Protein AF-A0AA90TXA6-F1 (afdb_monomer)

Solvent-accessible surface area (backbone atoms only — not comparable to full-atom values): 9895 Å² total; per-residue (Å²): 141,76,63,65,66,57,52,51,53,52,50,54,52,53,52,52,52,52,54,52,50,57,58,57,56,61,74,72,74,74,88,81,91,88,85,91,76,94,81,67,86,60,57,62,61,54,50,54,51,53,53,51,50,51,52,51,51,53,53,52,50,51,51,55,52,54,68,74,59,70,74,78,84,65,97,56,96,67,54,64,54,43,70,74,41,58,67,59,46,47,46,47,52,53,25,47,54,25,50,74,70,68,35,52,70,62,24,33,55,36,42,56,51,48,52,54,54,47,62,75,38,39,74,61,49,39,67,51,32,48,68,64,38,54,57,47,50,59,30,49,53,48,31,45,56,35,48,61,37,96,77,54,49,67,67,58,33,47,49,33,39,52,55,32,44,51,52,46,57,62,50,32,98

Nearest PDB structures (foldseek):
  8bw8-assembly2_D  TM=6.046E-01  e=5.204E-01  Drosophila melanogaster
  2qup-assembly1_A  TM=5.350E-01  e=1.312E+00  Halalkalibacterium halodurans
  4nuz-assembly1_A  TM=6.518E-01  e=2.140E+00  Streptococcus pyogenes serotype M1

Radius of gyration: 26.37 Å; Cα contacts (8 Å, |Δi|>4): 103; chains: 1; bounding box: 56×70×36 Å

Secondary structure (DSSP, 8-state):
--HHHHHHHHHHHHHHHHHHHHHHHHTTS-----------THHHHHHHHHHHHHHHHHHHHHHHHHHHT------S-----TTTTHHHHHHHHHHHHHHHTT-HHHHHHHHHHHHHHHHHHHHHHHHH-HH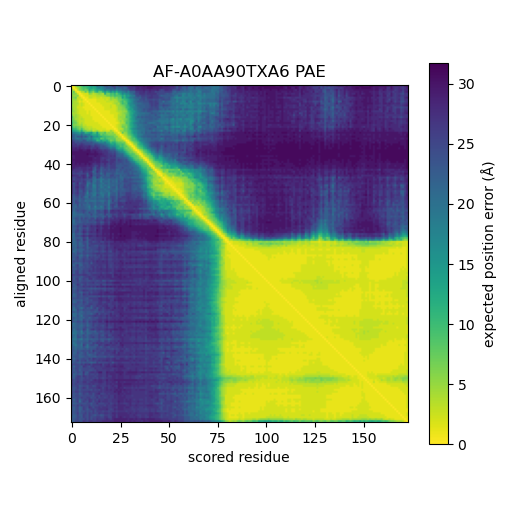HHHHHHHHHHHHHHHHHSSS--HHHHHHHHHHHHHHHHHHT-

Sequence (173 aa):
MRTTVTSVIFLIAILAIIVFLAVTKIDTMSKSEKAVTNASKKNVLTQTIAVLCIFLFVGIGGYVWRSNNITSQTDSTQTILTGQLTDFAKIESDMLNKINSKDFSSAKKGADKLEHQWDTSEAKLRKIDGTTWTQIDGTIDVVLAAVRSSTPDITHCKSALNDSLSVIKGANK

Structure (mmCIF, N/CA/C/O backbone):
data_AF-A0AA90TXA6-F1
#
_entry.id   AF-A0AA90TXA6-F1
#
loop_
_atom_site.group_PDB
_atom_site.id
_atom_site.type_symbol
_atom_site.label_atom_id
_atom_site.label_alt_id
_atom_site.label_comp_id
_atom_site.label_asym_id
_atom_site.label_entity_id
_atom_site.label_seq_id
_atom_site.pdbx_PDB_ins_code
_atom_site.Cartn_x
_atom_site.Cartn_y
_atom_site.Cartn_z
_atom_site.occupancy
_atom_site.B_iso_or_equiv
_atom_site.auth_seq_id
_atom_site.auth_comp_id
_atom_site.auth_asym_id
_atom_site.auth_atom_id
_atom_site.pdbx_PDB_model_num
ATOM 1 N N . MET A 1 1 ? -21.878 -9.376 18.993 1.00 50.62 1 MET A N 1
ATOM 2 C CA . MET A 1 1 ? -22.843 -10.297 18.349 1.00 50.62 1 MET A CA 1
ATOM 3 C C . MET A 1 1 ? -22.141 -11.110 17.255 1.00 50.62 1 MET A C 1
ATOM 5 O O . MET A 1 1 ? -22.084 -10.664 16.124 1.00 50.62 1 MET A O 1
ATOM 9 N N . ARG A 1 2 ? -21.526 -12.261 17.563 1.00 49.66 2 ARG A N 1
ATOM 10 C CA . ARG A 1 2 ? -20.929 -13.163 16.539 1.00 49.66 2 ARG A CA 1
ATOM 11 C C . ARG A 1 2 ? -21.493 -14.587 16.581 1.00 49.66 2 ARG A C 1
ATOM 13 O O . ARG A 1 2 ? -21.225 -15.381 15.691 1.00 49.66 2 ARG A O 1
ATOM 20 N N . THR A 1 3 ? -22.291 -14.903 17.596 1.00 48.66 3 THR A N 1
ATOM 21 C CA . THR A 1 3 ? -22.823 -16.248 17.839 1.00 48.66 3 THR A CA 1
ATOM 22 C C . THR A 1 3 ? -24.099 -16.537 17.050 1.00 48.66 3 THR A C 1
ATOM 24 O O . THR A 1 3 ? -24.345 -17.687 16.709 1.00 48.66 3 THR A O 1
ATOM 27 N N . THR A 1 4 ? -24.889 -15.521 16.692 1.00 56.38 4 THR A N 1
ATOM 28 C CA . THR A 1 4 ? -26.190 -15.732 16.035 1.00 56.38 4 THR A CA 1
ATOM 29 C C . THR A 1 4 ? -26.050 -16.280 14.617 1.00 56.38 4 THR A C 1
ATOM 31 O O . THR A 1 4 ? -26.782 -17.186 14.236 1.00 56.38 4 THR A O 1
ATOM 34 N N . VAL A 1 5 ? -25.082 -15.785 13.841 1.00 58.78 5 VAL A N 1
ATOM 35 C CA . VAL A 1 5 ? -24.930 -16.166 12.427 1.00 58.78 5 VAL A CA 1
ATOM 36 C C . VAL A 1 5 ? -24.511 -17.630 12.292 1.00 58.78 5 VAL A C 1
ATOM 38 O O . VAL A 1 5 ? -25.079 -18.360 11.484 1.00 58.78 5 VAL A O 1
ATOM 41 N N . THR A 1 6 ? -23.580 -18.098 13.128 1.00 64.31 6 THR A N 1
ATOM 42 C CA . THR A 1 6 ? -23.159 -19.504 13.128 1.00 64.31 6 THR A CA 1
ATOM 43 C C . THR A 1 6 ? -24.301 -20.421 13.567 1.00 64.31 6 THR A C 1
ATOM 45 O O . THR A 1 6 ? -24.542 -21.438 12.921 1.00 64.31 6 THR A O 1
ATOM 48 N N . SER A 1 7 ? -25.062 -20.037 14.600 1.00 68.06 7 SER A N 1
ATOM 49 C CA . SER A 1 7 ? -26.221 -20.810 15.068 1.00 68.06 7 SER A CA 1
ATOM 50 C C . SER A 1 7 ? -27.322 -20.928 14.012 1.00 68.06 7 SER A C 1
ATOM 52 O O . SER A 1 7 ? -27.904 -21.999 13.868 1.00 68.06 7 SER A O 1
ATOM 54 N N . VAL A 1 8 ? -27.580 -19.872 13.233 1.00 72.88 8 VAL A N 1
ATOM 55 C CA . VAL A 1 8 ? -28.571 -19.899 12.140 1.00 72.88 8 VAL A CA 1
ATOM 56 C C . VAL A 1 8 ? -28.119 -20.820 11.002 1.00 72.88 8 VAL A C 1
ATOM 58 O O . VAL A 1 8 ? -28.927 -21.589 10.487 1.00 72.88 8 VAL A O 1
ATOM 61 N N . ILE A 1 9 ? -26.828 -20.813 10.652 1.00 74.00 9 ILE A N 1
ATOM 62 C CA . ILE A 1 9 ? -26.273 -21.718 9.630 1.00 74.00 9 ILE A CA 1
ATOM 63 C C . ILE 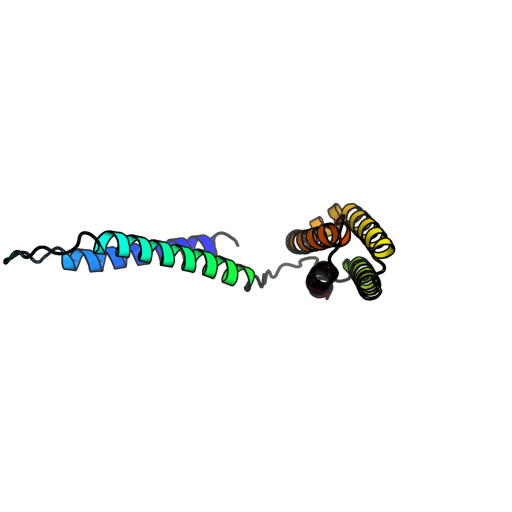A 1 9 ? -26.407 -23.182 10.071 1.00 74.00 9 ILE A C 1
ATOM 65 O O . ILE A 1 9 ? -26.875 -24.016 9.293 1.00 74.00 9 ILE A O 1
ATOM 69 N N . PHE A 1 10 ? -26.058 -23.497 11.323 1.00 73.69 10 PHE A N 1
ATOM 70 C CA . PHE A 1 10 ? -26.234 -24.846 11.868 1.00 73.69 10 PHE A CA 1
ATOM 71 C C . PHE A 1 10 ? -27.710 -25.265 11.904 1.00 73.69 10 PHE A C 1
ATOM 73 O O . PHE A 1 10 ? -28.023 -26.402 11.554 1.00 73.69 10 PHE A O 1
ATOM 80 N N . LEU A 1 11 ? -28.624 -24.356 12.259 1.00 75.94 11 LEU A N 1
ATOM 81 C CA . LEU A 1 11 ? -30.064 -24.627 12.291 1.00 75.94 11 LEU A CA 1
ATOM 82 C C . LEU A 1 11 ? -30.608 -25.002 10.902 1.00 75.94 11 LEU A C 1
ATOM 84 O O . LEU A 1 11 ? -31.333 -25.987 10.764 1.00 75.94 11 LEU A O 1
ATOM 88 N N . ILE A 1 12 ? -30.223 -24.249 9.867 1.00 75.00 12 ILE A N 1
ATOM 89 C CA . ILE A 1 12 ? -30.637 -24.508 8.480 1.00 75.00 12 ILE A CA 1
ATOM 90 C C . ILE A 1 12 ? -30.062 -25.842 7.985 1.00 75.00 12 ILE A C 1
ATOM 92 O O . ILE A 1 12 ? -30.778 -26.62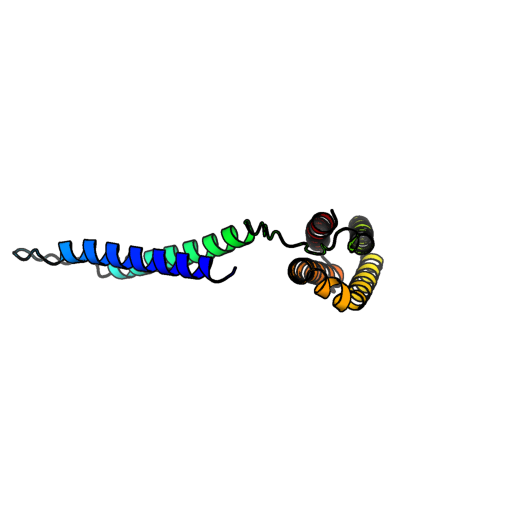4 7.357 1.00 75.00 12 ILE A O 1
ATOM 96 N N . ALA A 1 13 ? -28.799 -26.140 8.308 1.00 72.88 13 ALA A N 1
ATOM 97 C CA . ALA A 1 13 ? -28.161 -27.402 7.937 1.00 72.88 13 ALA A CA 1
ATOM 98 C C . ALA A 1 13 ? -28.863 -28.617 8.572 1.00 72.88 13 ALA A C 1
ATOM 100 O O . ALA A 1 13 ? -29.126 -29.606 7.887 1.00 72.88 13 ALA A O 1
ATOM 101 N N . ILE A 1 14 ? -29.222 -28.532 9.857 1.00 83.19 14 ILE A N 1
ATOM 102 C CA . ILE A 1 14 ? -29.960 -29.593 10.560 1.00 83.19 14 ILE A CA 1
ATOM 103 C C . ILE A 1 14 ? -31.348 -29.788 9.937 1.00 83.19 14 ILE A C 1
ATOM 105 O O . ILE A 1 14 ? -31.746 -30.924 9.671 1.00 83.19 14 ILE A O 1
ATOM 109 N N . LEU A 1 15 ? -32.068 -28.699 9.649 1.00 79.62 15 LEU A N 1
ATOM 110 C CA . LEU A 1 15 ? -33.396 -28.762 9.035 1.00 79.62 15 LEU A CA 1
ATOM 111 C C . LEU A 1 15 ? -33.357 -29.456 7.662 1.00 79.62 15 LEU A C 1
ATOM 113 O O . LEU A 1 15 ? -34.191 -30.317 7.384 1.00 79.62 15 LEU A O 1
ATOM 117 N N . ALA A 1 16 ? -32.360 -29.137 6.832 1.00 69.56 16 ALA A N 1
ATOM 118 C CA . ALA A 1 16 ? -32.185 -29.754 5.518 1.00 69.56 16 ALA A CA 1
ATOM 119 C C . ALA A 1 16 ? -31.936 -31.271 5.609 1.00 69.56 16 ALA A C 1
ATOM 121 O O . ALA A 1 16 ? -32.520 -32.037 4.841 1.00 69.56 16 ALA A O 1
ATOM 122 N N . ILE A 1 17 ? -31.128 -31.719 6.580 1.00 75.69 17 ILE A N 1
ATOM 123 C CA . ILE A 1 17 ? -30.872 -33.150 6.824 1.00 75.69 17 ILE A CA 1
ATOM 124 C C . ILE A 1 17 ? -32.160 -33.870 7.239 1.00 75.69 17 ILE A C 1
ATOM 126 O O . ILE A 1 17 ? -32.441 -34.960 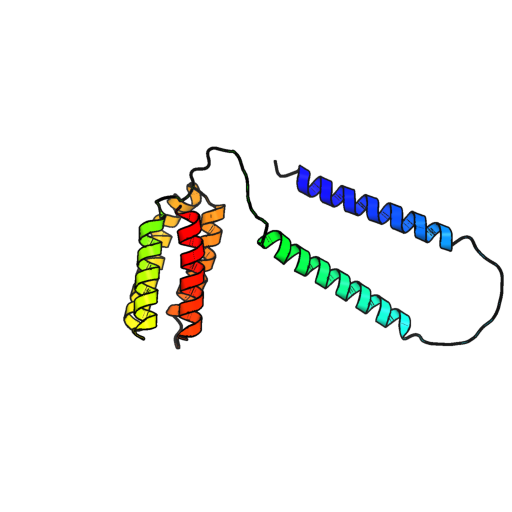6.740 1.00 75.69 17 ILE A O 1
ATOM 130 N N . ILE A 1 18 ? -32.964 -33.265 8.120 1.00 81.31 18 ILE A N 1
ATOM 131 C CA . ILE A 1 18 ? -34.230 -33.855 8.579 1.00 81.31 18 ILE A CA 1
ATOM 132 C C . ILE A 1 18 ? -35.205 -34.028 7.408 1.00 81.31 18 ILE A C 1
ATOM 134 O O . ILE A 1 18 ? -35.779 -35.105 7.251 1.00 81.31 18 ILE A O 1
ATOM 138 N N . VAL A 1 19 ? -35.358 -33.008 6.557 1.00 76.69 19 VAL A N 1
ATOM 139 C CA . VAL A 1 19 ? -36.226 -33.081 5.369 1.00 76.69 19 VAL A CA 1
ATOM 140 C C . VAL A 1 19 ? -35.729 -34.147 4.390 1.00 76.69 19 VAL A C 1
ATOM 142 O O . VAL A 1 19 ? -36.521 -34.956 3.911 1.00 76.69 19 VAL A O 1
ATOM 145 N N . PHE A 1 20 ? -34.420 -34.205 4.137 1.00 72.88 20 PHE A N 1
ATOM 146 C CA . PHE A 1 20 ? -33.821 -35.222 3.272 1.00 72.88 20 PHE A CA 1
ATOM 147 C C . PHE A 1 20 ? -34.087 -36.644 3.788 1.00 72.88 20 PHE A C 1
ATOM 149 O O . PHE A 1 20 ? -34.520 -37.510 3.028 1.00 72.88 20 PHE A O 1
ATOM 156 N N . LEU A 1 21 ? -33.906 -36.886 5.091 1.00 75.31 21 LEU A N 1
ATOM 157 C CA . LEU A 1 21 ? -34.210 -38.180 5.709 1.00 75.31 21 LEU A CA 1
ATOM 158 C C . LEU A 1 21 ? -35.706 -38.513 5.659 1.00 75.31 21 LEU A C 1
ATOM 160 O O . LEU A 1 21 ? -36.053 -39.673 5.438 1.00 75.31 21 LEU A O 1
ATOM 164 N N . ALA A 1 22 ? -36.584 -37.520 5.824 1.00 72.31 22 ALA A N 1
ATOM 165 C CA . ALA A 1 22 ? -38.031 -37.711 5.745 1.00 72.31 22 ALA A CA 1
ATOM 166 C C . ALA A 1 22 ? -38.477 -38.144 4.339 1.00 72.31 22 ALA A C 1
ATOM 168 O O . ALA A 1 22 ? -39.251 -39.091 4.209 1.00 72.31 22 ALA A O 1
ATOM 169 N N . VAL A 1 23 ? -37.940 -37.513 3.290 1.00 69.88 23 VAL A N 1
ATOM 170 C CA . VAL A 1 23 ? -38.227 -37.886 1.895 1.00 69.88 23 VAL A CA 1
ATOM 171 C C . VAL A 1 23 ? -37.638 -39.262 1.562 1.00 69.88 23 VAL A C 1
ATOM 173 O O . VAL A 1 23 ? -38.321 -40.102 0.983 1.00 69.88 23 VAL A O 1
ATOM 176 N N . THR A 1 24 ? -36.409 -39.549 2.003 1.00 64.25 24 THR A N 1
ATOM 177 C CA . THR A 1 24 ? -35.719 -40.818 1.690 1.00 64.25 24 THR A CA 1
ATOM 178 C C . THR A 1 24 ? -36.329 -42.030 2.422 1.00 64.25 24 THR A C 1
ATOM 180 O O . THR A 1 24 ? -36.287 -43.153 1.918 1.00 64.25 24 THR A O 1
ATOM 183 N N . LYS A 1 25 ? -36.941 -41.835 3.601 1.00 53.34 25 LYS A N 1
ATOM 184 C CA . LYS A 1 25 ? -37.659 -42.892 4.347 1.00 53.34 25 LYS A CA 1
ATOM 185 C C . LYS A 1 25 ? -38.950 -43.348 3.658 1.00 53.34 25 LYS A C 1
ATOM 187 O O . LYS A 1 25 ? -39.339 -44.501 3.829 1.00 53.34 25 LYS A O 1
ATOM 192 N N . ILE A 1 26 ? -39.597 -42.476 2.884 1.00 49.84 26 ILE A N 1
ATOM 193 C CA . ILE A 1 26 ? -40.799 -42.824 2.111 1.00 49.84 26 ILE A CA 1
ATOM 194 C C . ILE A 1 26 ? -40.464 -43.797 0.972 1.00 49.84 26 ILE A C 1
ATOM 196 O O . ILE A 1 26 ? -41.242 -44.707 0.698 1.00 49.84 26 ILE A O 1
ATOM 200 N N . ASP A 1 27 ? -39.267 -43.685 0.394 1.00 50.03 27 ASP A N 1
ATOM 201 C CA . ASP A 1 27 ? -38.822 -44.526 -0.724 1.00 50.03 27 ASP A CA 1
ATOM 202 C C . ASP A 1 27 ? -38.366 -45.938 -0.298 1.00 50.03 27 ASP A C 1
ATOM 204 O O . ASP A 1 27 ? -38.123 -46.806 -1.133 1.00 50.03 27 ASP A O 1
ATOM 208 N N . THR A 1 28 ? -38.256 -46.212 1.010 1.00 47.72 28 THR A N 1
ATOM 209 C CA . THR A 1 28 ? -37.814 -47.523 1.534 1.00 47.72 28 THR A CA 1
ATOM 210 C C . THR A 1 28 ? -38.954 -48.451 1.969 1.00 47.72 28 THR A C 1
ATOM 212 O O . THR A 1 28 ? -38.694 -49.606 2.310 1.00 47.72 28 THR A O 1
ATOM 215 N N . MET A 1 29 ? -40.216 -48.006 1.909 1.00 47.97 29 MET A N 1
ATOM 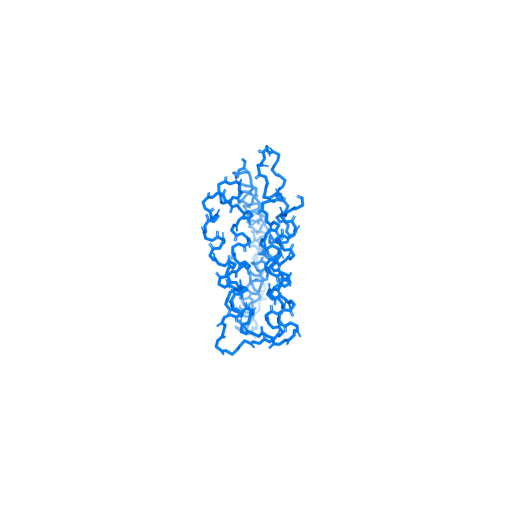216 C CA . MET A 1 29 ? -41.396 -48.843 2.173 1.00 47.97 29 MET A CA 1
ATOM 217 C C . MET A 1 29 ? -42.194 -49.130 0.895 1.00 47.97 29 MET A C 1
ATOM 219 O O . MET A 1 29 ? -43.386 -48.860 0.815 1.00 47.97 29 MET A O 1
ATOM 223 N N . SER A 1 30 ? -41.555 -49.739 -0.102 1.00 40.28 30 SER A N 1
ATOM 224 C CA . SER A 1 30 ? -42.277 -50.523 -1.104 1.00 40.28 30 SER A CA 1
ATOM 225 C C . SER A 1 30 ? -41.428 -51.709 -1.546 1.00 40.28 30 SER A C 1
ATOM 227 O O . SER A 1 30 ? -40.405 -51.569 -2.211 1.00 40.28 30 SER A O 1
ATOM 229 N N . LYS A 1 31 ? -41.850 -52.903 -1.130 1.00 40.53 31 LYS A N 1
ATOM 230 C CA . LYS A 1 31 ? -41.359 -54.182 -1.638 1.00 40.53 31 LYS A CA 1
ATOM 231 C C . LYS A 1 31 ? -42.541 -54.915 -2.261 1.00 40.53 31 LYS A C 1
ATOM 233 O O . LYS A 1 31 ? -43.394 -55.373 -1.512 1.00 40.53 31 LYS A O 1
ATOM 238 N N . SER A 1 32 ? -42.537 -55.079 -3.588 1.00 39.75 32 SER A N 1
ATOM 239 C CA . SER A 1 32 ? -42.763 -56.373 -4.261 1.00 39.75 32 SER A CA 1
ATOM 240 C C . SER A 1 32 ? -42.569 -56.281 -5.793 1.00 39.75 32 SER A C 1
ATOM 242 O O . SER A 1 32 ? -43.303 -55.545 -6.436 1.00 39.75 32 SER A O 1
ATOM 244 N N . GLU A 1 33 ? -41.591 -57.056 -6.310 1.00 43.69 33 GLU A N 1
ATOM 245 C CA . GLU A 1 33 ? -41.487 -57.772 -7.619 1.00 43.69 33 GLU A CA 1
ATOM 246 C C . GLU A 1 33 ? -41.801 -57.046 -8.968 1.00 43.69 33 GLU A C 1
ATOM 248 O O . GLU A 1 33 ? -42.846 -56.437 -9.113 1.00 43.69 33 GLU A O 1
ATOM 253 N N . LYS A 1 34 ? -41.026 -57.102 -10.077 1.00 33.62 34 LYS A N 1
ATOM 254 C CA . LYS A 1 34 ? -40.064 -58.080 -10.647 1.00 33.62 34 LYS A CA 1
ATOM 255 C C . LYS A 1 34 ? -39.059 -57.449 -11.648 1.00 33.62 34 LYS A C 1
ATOM 257 O O . LYS A 1 34 ? -39.330 -56.412 -12.237 1.00 33.62 34 LYS A O 1
ATOM 262 N N . ALA A 1 35 ? -38.034 -58.258 -11.953 1.00 35.94 35 ALA A N 1
ATOM 263 C CA . ALA A 1 35 ? -37.347 -58.456 -13.245 1.00 35.94 35 ALA A CA 1
ATOM 264 C C . ALA A 1 35 ? -35.999 -57.745 -13.502 1.00 35.94 35 ALA A C 1
ATOM 266 O O . ALA A 1 35 ? -35.848 -56.531 -13.466 1.00 35.94 35 ALA A O 1
ATOM 267 N N . VAL A 1 36 ? -35.014 -58.597 -13.796 1.00 45.56 36 VAL A N 1
ATOM 268 C CA . VAL A 1 36 ? -33.610 -58.342 -14.130 1.00 45.56 36 VAL A CA 1
ATOM 269 C C . VAL A 1 36 ? -33.467 -57.744 -15.529 1.00 45.56 36 VAL A C 1
ATOM 271 O O . VAL A 1 36 ? -33.925 -58.370 -16.476 1.00 45.56 36 VAL A O 1
ATOM 274 N N . THR A 1 37 ? -32.685 -56.668 -15.675 1.00 34.72 37 THR A N 1
ATOM 275 C CA . THR A 1 37 ? -31.768 -56.481 -16.818 1.00 34.72 37 THR A CA 1
ATOM 276 C C . THR A 1 37 ? -30.588 -55.588 -16.428 1.00 34.72 37 THR A C 1
ATOM 278 O O . THR A 1 37 ? -30.755 -54.490 -15.908 1.00 34.72 37 THR A O 1
ATOM 281 N N . ASN A 1 38 ? -29.383 -56.092 -16.682 1.00 44.81 38 ASN A N 1
ATOM 282 C CA . ASN A 1 38 ? -28.094 -55.439 -16.473 1.00 44.81 38 ASN A CA 1
ATOM 283 C C . ASN A 1 38 ? -27.979 -54.101 -17.222 1.00 44.81 38 ASN A C 1
ATOM 285 O O . ASN A 1 38 ? -28.086 -54.101 -18.444 1.00 44.81 38 ASN A O 1
ATOM 289 N N . ALA A 1 39 ? -27.619 -53.008 -16.539 1.00 37.25 39 ALA A N 1
ATOM 290 C CA . ALA A 1 39 ? -26.882 -51.907 -17.162 1.00 37.25 39 ALA A CA 1
ATOM 291 C C . ALA A 1 39 ? -26.225 -50.969 -16.133 1.00 37.25 39 ALA A C 1
ATOM 293 O O . ALA A 1 39 ? -26.884 -50.352 -15.305 1.00 37.25 39 ALA A O 1
ATOM 294 N N . SER A 1 40 ? -24.914 -50.778 -16.317 1.00 41.22 40 SER A N 1
ATOM 295 C CA . SER A 1 40 ? -24.177 -49.543 -16.024 1.00 41.22 40 SER A CA 1
ATOM 296 C C . SER A 1 40 ? -23.792 -49.228 -14.564 1.00 41.22 40 SER A C 1
ATOM 298 O O . SER A 1 40 ? -24.320 -48.323 -13.922 1.00 41.22 40 SER A O 1
ATOM 300 N N . LYS A 1 41 ? -22.667 -49.814 -14.119 1.00 47.56 41 LYS A N 1
ATOM 301 C CA . LYS A 1 41 ? -21.792 -49.267 -13.051 1.00 47.56 41 LYS A CA 1
ATOM 302 C C . LYS A 1 41 ? -21.301 -47.821 -13.314 1.00 47.56 41 LYS A C 1
ATOM 304 O O . LYS A 1 41 ? -20.608 -47.267 -12.466 1.00 47.56 41 LYS A O 1
ATOM 309 N N . LYS A 1 42 ? -21.628 -47.196 -14.458 1.00 49.28 42 LYS A N 1
ATOM 310 C CA . LYS A 1 42 ? -21.189 -45.832 -14.806 1.00 49.28 42 LYS A CA 1
ATOM 311 C C . LYS A 1 42 ? -21.996 -44.749 -14.083 1.00 49.28 42 LYS A C 1
ATOM 313 O O . LYS A 1 42 ? -21.465 -43.674 -13.845 1.00 49.28 42 LYS A O 1
ATOM 318 N N . ASN A 1 43 ? -23.226 -45.046 -13.662 1.00 52.88 43 ASN A N 1
ATOM 319 C CA . ASN A 1 43 ? -24.125 -44.029 -13.109 1.00 52.88 43 ASN A CA 1
ATOM 320 C C . ASN A 1 43 ? -23.742 -43.611 -11.683 1.00 52.88 43 ASN A C 1
ATOM 322 O O . ASN A 1 43 ? -23.949 -42.462 -11.318 1.00 52.88 43 ASN A O 1
ATOM 326 N N . VAL A 1 44 ? -23.131 -44.510 -10.901 1.00 53.69 44 VAL A N 1
ATOM 327 C CA . VAL A 1 44 ? -22.705 -44.210 -9.524 1.00 53.69 44 VAL A CA 1
ATOM 328 C C . VAL A 1 44 ? -21.546 -43.215 -9.522 1.00 53.69 44 VAL A C 1
ATOM 330 O O . VAL A 1 44 ? -21.589 -42.252 -8.769 1.00 53.69 44 VAL A O 1
ATOM 333 N N . LEU A 1 45 ? -20.558 -43.390 -10.411 1.00 53.72 45 LEU A N 1
ATOM 334 C CA . LEU A 1 45 ? -19.406 -42.486 -10.526 1.00 53.72 45 LEU A CA 1
ATOM 335 C C . LEU A 1 45 ? -19.827 -41.092 -11.023 1.00 53.72 45 LEU A C 1
ATOM 337 O O . LEU A 1 45 ? -19.352 -40.074 -10.522 1.00 53.72 45 LEU A O 1
ATOM 341 N N . THR A 1 46 ? -20.757 -41.043 -11.984 1.00 50.03 46 THR A N 1
ATOM 342 C CA . THR A 1 46 ? -21.333 -39.784 -12.480 1.00 50.03 46 THR A CA 1
ATOM 343 C C . THR A 1 46 ? -22.121 -39.059 -11.388 1.00 50.03 46 THR A C 1
ATOM 345 O O . THR A 1 46 ? -22.056 -37.834 -11.298 1.00 50.03 46 THR A O 1
ATOM 348 N N . GLN A 1 47 ? -22.806 -39.799 -10.512 1.00 52.56 47 GLN A N 1
ATOM 349 C CA . GLN A 1 47 ? -23.555 -39.229 -9.394 1.00 52.56 47 GLN A CA 1
ATOM 350 C C . GLN A 1 47 ? -22.624 -38.654 -8.312 1.00 52.56 47 GLN A C 1
ATOM 352 O O . GLN A 1 47 ? -22.880 -37.554 -7.827 1.00 52.56 47 GLN A O 1
ATOM 357 N N . THR A 1 48 ? -21.502 -39.314 -7.986 1.00 57.28 48 THR A N 1
ATOM 358 C CA . THR A 1 48 ? -20.512 -38.769 -7.032 1.00 57.28 48 THR A CA 1
ATOM 359 C C . THR A 1 48 ? -19.812 -37.520 -7.566 1.00 57.28 48 THR A C 1
ATOM 361 O O . THR A 1 48 ? -19.594 -36.575 -6.810 1.00 57.28 48 THR A O 1
ATOM 364 N N . ILE A 1 49 ? -19.499 -37.482 -8.866 1.00 61.00 49 ILE A N 1
ATOM 365 C CA . ILE A 1 49 ? -18.886 -36.314 -9.521 1.00 61.00 49 ILE A CA 1
ATOM 366 C C . ILE A 1 49 ? -19.848 -35.120 -9.529 1.00 61.00 49 ILE A C 1
ATOM 368 O O . ILE A 1 49 ? -19.435 -34.008 -9.207 1.00 61.00 49 ILE A O 1
ATOM 372 N N . ALA A 1 50 ? -21.135 -35.342 -9.812 1.00 62.41 50 ALA A N 1
ATOM 373 C CA . ALA A 1 50 ? -22.140 -34.280 -9.772 1.00 62.41 50 ALA A CA 1
ATOM 374 C C . ALA A 1 50 ? -22.298 -33.686 -8.359 1.00 62.41 50 ALA A C 1
ATOM 376 O O . ALA A 1 50 ? -22.333 -32.465 -8.205 1.00 62.41 50 ALA A O 1
ATOM 377 N N . VAL A 1 51 ? -22.318 -34.530 -7.320 1.00 61.50 51 VAL A N 1
ATOM 378 C CA . VAL A 1 51 ? -22.385 -34.077 -5.917 1.00 61.50 51 VAL A CA 1
ATOM 379 C C . VAL A 1 51 ? -21.130 -33.289 -5.521 1.00 61.50 51 VAL A C 1
ATOM 381 O O . VAL A 1 51 ? -21.245 -32.247 -4.875 1.00 61.50 51 VAL A O 1
ATOM 384 N N . LEU A 1 52 ? -19.941 -33.729 -5.946 1.00 60.81 52 LEU A N 1
ATOM 385 C CA . LEU A 1 52 ? -18.679 -33.039 -5.663 1.00 60.81 52 LEU A CA 1
ATOM 386 C C . LEU A 1 52 ? -18.608 -31.663 -6.348 1.00 60.81 52 LEU A C 1
ATOM 388 O O . LEU A 1 52 ? -18.191 -30.686 -5.728 1.00 60.81 52 LEU A O 1
ATOM 392 N N . CYS A 1 53 ? -19.067 -31.561 -7.599 1.00 56.34 53 CYS A N 1
ATOM 393 C CA . CYS A 1 53 ? -19.148 -30.288 -8.315 1.00 56.34 53 CYS A CA 1
ATOM 394 C C . CYS A 1 53 ? -20.122 -29.317 -7.635 1.00 56.34 53 CYS A C 1
ATOM 396 O O . CYS A 1 53 ? -19.782 -28.150 -7.466 1.00 56.34 53 CYS A O 1
ATOM 398 N N . ILE A 1 54 ? -21.288 -29.783 -7.173 1.00 62.41 54 ILE A N 1
ATOM 399 C CA . ILE A 1 54 ? -22.237 -28.937 -6.430 1.00 62.41 54 ILE A CA 1
ATOM 400 C C . ILE A 1 54 ? -21.610 -28.435 -5.120 1.00 62.41 54 ILE A C 1
ATOM 402 O O . ILE A 1 54 ? -21.707 -27.247 -4.822 1.00 62.41 54 ILE A O 1
ATOM 406 N N . PHE A 1 55 ? -20.900 -29.289 -4.377 1.00 59.50 55 PHE A N 1
ATOM 407 C CA . PHE A 1 55 ? -20.174 -28.872 -3.170 1.00 59.50 55 PHE A CA 1
ATOM 408 C C . PHE A 1 55 ? -19.097 -27.814 -3.459 1.00 59.50 55 PHE A C 1
ATOM 410 O O . PHE A 1 55 ? -18.976 -26.845 -2.709 1.00 59.50 55 PHE A O 1
ATOM 417 N N . LEU A 1 56 ? -18.348 -27.957 -4.558 1.00 57.56 56 LEU A N 1
ATOM 418 C CA . LEU A 1 56 ? -17.328 -26.987 -4.968 1.00 57.56 56 LEU A CA 1
ATOM 419 C C . LEU A 1 56 ? -17.944 -25.652 -5.413 1.00 57.56 56 LEU A C 1
ATOM 421 O O . LEU A 1 56 ? -17.455 -24.597 -5.013 1.00 57.56 56 LEU A O 1
ATOM 425 N N . PHE A 1 57 ? -19.047 -25.669 -6.168 1.00 54.03 57 PHE A N 1
ATOM 426 C CA . PHE A 1 57 ? -19.729 -24.445 -6.603 1.00 54.03 57 PHE A CA 1
ATOM 427 C C . PHE A 1 57 ? -2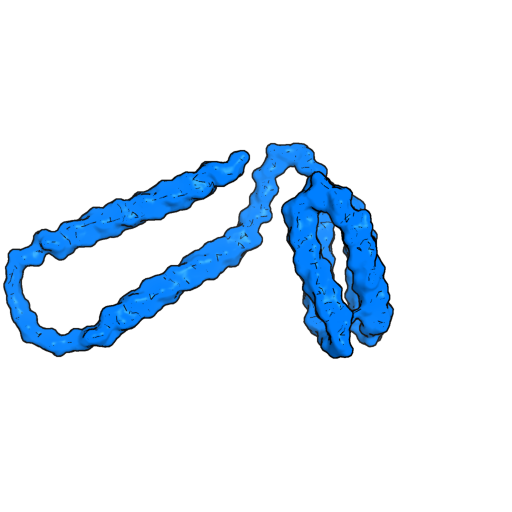0.447 -23.719 -5.456 1.00 54.03 57 PHE A C 1
ATOM 429 O O . PHE A 1 57 ? -20.415 -22.491 -5.412 1.00 54.03 57 PHE A O 1
ATOM 436 N N . VAL A 1 58 ? -21.025 -24.440 -4.489 1.00 57.53 58 VAL A N 1
ATOM 437 C CA . VAL A 1 58 ? -21.606 -23.837 -3.274 1.00 57.53 58 VAL A CA 1
ATOM 438 C C . VAL A 1 58 ? -20.506 -23.287 -2.354 1.00 57.53 58 VAL A C 1
ATOM 440 O O . VAL A 1 58 ? -20.682 -22.221 -1.764 1.00 57.53 58 VAL A O 1
ATOM 443 N N . GLY A 1 59 ? -19.344 -23.946 -2.282 1.00 49.25 59 GLY A N 1
ATOM 444 C CA . GLY A 1 59 ? -18.183 -23.466 -1.526 1.00 49.25 59 GLY A CA 1
ATOM 445 C C . GLY A 1 59 ? -17.556 -22.195 -2.111 1.00 49.25 59 GLY A C 1
ATOM 446 O O . GLY A 1 59 ? -17.300 -21.242 -1.377 1.00 49.25 59 GLY A O 1
ATOM 447 N N . ILE A 1 60 ? -17.362 -22.146 -3.433 1.00 53.41 60 ILE A N 1
ATOM 448 C CA . ILE A 1 60 ? -16.767 -20.989 -4.126 1.00 53.41 60 ILE A CA 1
ATOM 449 C C . ILE A 1 60 ? -17.780 -19.841 -4.240 1.00 53.41 60 ILE A C 1
ATOM 451 O O . ILE A 1 60 ? -17.441 -18.691 -3.961 1.00 53.41 60 ILE A O 1
ATOM 455 N N . GLY A 1 61 ? -19.042 -20.140 -4.565 1.00 51.59 61 GLY A N 1
ATOM 456 C CA . GLY A 1 61 ? -20.119 -19.148 -4.614 1.00 51.59 61 GLY A CA 1
ATOM 457 C C . GLY A 1 61 ? -20.402 -18.525 -3.246 1.00 51.59 61 GLY A C 1
ATOM 458 O O . GLY A 1 61 ? -20.591 -17.315 -3.150 1.00 51.59 61 GLY A O 1
ATOM 459 N N . GLY A 1 62 ? -20.336 -19.320 -2.172 1.00 52.12 62 GLY A N 1
ATOM 460 C CA . GLY A 1 62 ? -20.431 -18.827 -0.799 1.00 52.12 62 GLY A CA 1
ATOM 461 C C . GLY A 1 62 ? -19.253 -17.938 -0.396 1.00 52.12 62 GLY A C 1
ATOM 462 O O . GLY A 1 62 ? -19.462 -16.947 0.298 1.00 52.12 62 GLY A O 1
ATOM 463 N N . TYR A 1 63 ? -18.033 -18.237 -0.854 1.00 51.53 63 TYR A N 1
ATOM 464 C CA . TYR A 1 63 ? -16.850 -17.419 -0.562 1.00 51.53 63 TYR A CA 1
ATOM 465 C C . TYR A 1 63 ? -16.901 -16.059 -1.277 1.00 51.53 63 TYR A C 1
ATOM 467 O O . TYR A 1 63 ? -16.721 -15.029 -0.631 1.00 51.53 63 TYR A O 1
ATOM 475 N N . VAL A 1 64 ? -17.249 -16.045 -2.570 1.00 53.53 64 VAL A N 1
ATOM 476 C CA . VAL A 1 64 ? -17.353 -14.817 -3.384 1.00 53.53 64 VAL A CA 1
ATOM 477 C C . VAL A 1 64 ? -18.574 -13.968 -2.994 1.00 53.53 64 VAL A C 1
ATOM 479 O O . VAL A 1 64 ? -18.504 -12.742 -2.956 1.00 53.53 64 VAL A O 1
ATOM 482 N N . TRP A 1 65 ? -19.701 -14.585 -2.626 1.00 44.28 65 TRP A N 1
ATOM 483 C CA . TRP A 1 65 ? -20.854 -13.840 -2.106 1.00 44.28 65 TRP A CA 1
ATOM 484 C C . TRP A 1 65 ? -20.562 -13.229 -0.732 1.00 44.28 65 TRP A C 1
ATOM 486 O O . TRP A 1 65 ? -20.990 -12.110 -0.443 1.00 44.28 65 TRP A O 1
ATOM 496 N N . ARG A 1 66 ? -19.820 -13.945 0.124 1.00 49.53 66 ARG A N 1
ATOM 497 C CA . ARG A 1 66 ? -19.449 -13.456 1.454 1.00 49.53 66 ARG A CA 1
ATOM 498 C C . ARG A 1 66 ? -18.384 -12.367 1.387 1.00 49.53 66 ARG A C 1
ATOM 500 O O . ARG A 1 66 ? -18.474 -11.457 2.197 1.00 49.53 66 ARG A O 1
ATOM 507 N N . SER A 1 67 ? -17.452 -12.399 0.429 1.00 55.88 67 SER A N 1
ATOM 508 C CA . SER A 1 67 ? -16.516 -11.287 0.195 1.00 55.88 67 SER A CA 1
ATOM 509 C C . SER A 1 67 ? -17.214 -10.044 -0.359 1.00 55.88 67 SER A C 1
ATOM 511 O O . SER A 1 67 ? -16.838 -8.931 -0.007 1.00 55.88 67 SER A O 1
ATOM 513 N N . ASN A 1 68 ? -18.266 -10.216 -1.166 1.00 54.00 68 ASN A N 1
ATOM 514 C CA . ASN A 1 68 ? -18.960 -9.094 -1.804 1.00 54.00 68 ASN A CA 1
ATOM 515 C C . ASN A 1 68 ? -20.035 -8.436 -0.915 1.00 54.00 68 ASN A C 1
ATOM 517 O O . ASN A 1 68 ? -20.497 -7.350 -1.244 1.00 54.00 68 ASN A O 1
ATOM 521 N N . ASN A 1 69 ? -20.425 -9.060 0.207 1.00 50.94 69 ASN A N 1
ATOM 522 C CA . ASN A 1 69 ? -21.458 -8.552 1.125 1.00 50.94 69 ASN A CA 1
ATOM 523 C C . ASN A 1 69 ? -20.948 -8.258 2.549 1.00 50.94 69 ASN A C 1
ATOM 525 O O . ASN A 1 69 ? -21.748 -8.210 3.486 1.00 50.94 69 ASN A O 1
ATOM 529 N N . ILE A 1 70 ? -19.646 -8.024 2.757 1.00 53.41 70 ILE A N 1
A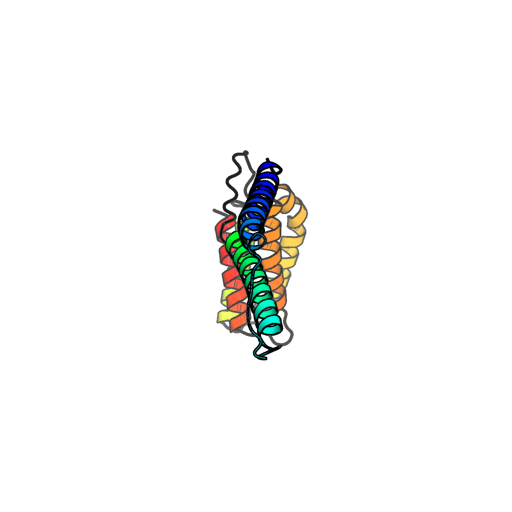TOM 530 C CA . ILE A 1 70 ? -19.171 -7.454 4.031 1.00 53.41 70 ILE A CA 1
ATOM 531 C C . ILE A 1 70 ? -19.450 -5.944 4.040 1.00 53.41 70 ILE A C 1
ATOM 533 O O . ILE A 1 70 ? -18.545 -5.118 4.052 1.00 53.41 70 ILE A O 1
ATOM 537 N N . THR A 1 71 ? -20.726 -5.560 4.060 1.00 51.66 71 THR A N 1
ATOM 538 C CA . THR A 1 71 ? -21.116 -4.314 4.721 1.00 51.66 71 THR A CA 1
ATOM 539 C C . THR A 1 71 ? -21.239 -4.653 6.197 1.00 51.66 71 THR A C 1
ATOM 541 O O . THR A 1 71 ? -22.278 -5.104 6.676 1.00 51.66 71 THR A O 1
ATOM 544 N N . SER A 1 72 ? -20.136 -4.485 6.922 1.00 48.41 72 SER A N 1
ATOM 545 C CA . SER A 1 72 ? -20.160 -4.489 8.380 1.00 48.41 72 SER A CA 1
ATOM 546 C C . SER A 1 72 ? -20.863 -3.220 8.847 1.00 48.41 72 SER A C 1
ATOM 548 O O . SER A 1 72 ? -20.222 -2.216 9.135 1.00 48.41 72 SER A O 1
ATOM 550 N N . GLN A 1 73 ? -22.190 -3.256 8.934 1.00 52.28 73 GLN A N 1
ATOM 551 C CA . GLN A 1 73 ? -22.917 -2.313 9.772 1.00 52.28 73 GLN A CA 1
ATOM 552 C C . GLN A 1 73 ? -22.708 -2.765 11.222 1.00 52.28 73 GLN A C 1
ATOM 554 O O . GLN A 1 73 ? -23.418 -3.622 11.744 1.00 52.28 73 GLN A O 1
ATOM 559 N N . THR A 1 74 ? -21.642 -2.269 11.845 1.00 42.31 74 THR A N 1
ATOM 560 C CA . THR A 1 74 ? -21.505 -2.294 13.300 1.00 42.31 74 THR A CA 1
ATOM 561 C C . THR A 1 74 ? -21.706 -0.871 13.779 1.00 42.31 74 THR A C 1
ATOM 563 O O . THR A 1 74 ? -20.791 -0.057 13.728 1.00 42.31 74 THR A O 1
ATOM 566 N N . ASP A 1 75 ? -22.923 -0.590 14.244 1.00 46.75 75 ASP A N 1
ATOM 567 C CA . ASP A 1 75 ? -23.204 0.546 15.115 1.00 46.75 75 ASP A CA 1
ATOM 568 C C . ASP A 1 75 ? -22.458 0.330 16.435 1.00 46.75 75 ASP A C 1
ATOM 570 O O . ASP A 1 75 ? -22.899 -0.303 17.394 1.00 46.75 75 ASP A O 1
ATOM 574 N N . SER A 1 76 ? -21.231 0.800 16.440 1.00 45.06 76 SER A N 1
ATOM 575 C CA . SER A 1 76 ? -20.438 1.178 17.594 1.00 45.06 76 SER A CA 1
ATOM 576 C C . SER A 1 76 ? -19.658 2.383 17.096 1.00 45.06 76 SER A C 1
ATOM 578 O O . SER A 1 76 ? -19.364 2.458 15.908 1.00 45.06 76 SER A O 1
ATOM 580 N N . THR A 1 77 ? -19.369 3.357 17.946 1.00 47.25 77 THR A N 1
ATOM 581 C CA . THR A 1 77 ? -18.536 4.526 17.630 1.00 47.25 77 THR A CA 1
ATOM 582 C C . THR A 1 77 ? -17.119 4.078 17.245 1.00 47.25 77 THR A C 1
ATOM 584 O O . THR A 1 77 ? -16.173 4.169 18.022 1.00 47.25 77 THR A O 1
ATOM 587 N N . GLN A 1 78 ? -16.994 3.501 16.053 1.00 51.62 78 GLN A N 1
ATOM 588 C CA . GLN A 1 78 ? -15.792 2.931 15.492 1.00 51.62 78 GLN A CA 1
ATOM 589 C C . GLN A 1 78 ? -14.973 4.111 15.007 1.00 51.62 78 GLN A C 1
ATOM 591 O O . GLN A 1 78 ? -15.425 4.899 14.182 1.00 51.62 78 GLN A O 1
ATOM 596 N N . THR A 1 79 ? -13.784 4.283 15.570 1.00 55.69 79 THR A N 1
ATOM 597 C CA . THR A 1 79 ? -12.802 5.191 14.996 1.00 55.69 79 THR A CA 1
ATOM 598 C C . THR A 1 79 ? -12.462 4.623 13.618 1.00 55.69 79 THR A C 1
ATOM 600 O O . THR A 1 79 ? -11.816 3.587 13.519 1.00 55.69 79 THR A O 1
ATOM 603 N N . ILE A 1 80 ? -12.979 5.241 12.560 1.00 81.50 80 ILE A N 1
ATOM 604 C CA . ILE A 1 80 ? -12.737 4.829 11.172 1.00 81.50 80 ILE A CA 1
ATOM 605 C C . ILE A 1 80 ? -11.402 5.444 10.725 1.00 81.50 80 ILE A C 1
ATOM 607 O O . ILE A 1 80 ? -10.989 6.487 11.239 1.00 81.50 80 ILE A O 1
ATOM 611 N N . LEU A 1 81 ? -10.701 4.814 9.777 1.00 89.44 81 LEU A N 1
ATOM 612 C CA . LEU A 1 81 ? -9.437 5.324 9.216 1.00 89.44 81 LEU A CA 1
ATOM 613 C C . LEU A 1 81 ? -9.593 6.618 8.389 1.00 89.44 81 LEU A C 1
ATOM 615 O O . LEU A 1 81 ? -8.607 7.107 7.835 1.00 89.44 81 LEU A O 1
ATOM 619 N N . THR A 1 82 ? -10.794 7.197 8.335 1.00 91.56 82 THR A N 1
ATOM 620 C CA . THR A 1 82 ? -11.111 8.462 7.670 1.00 91.56 82 THR A CA 1
ATOM 621 C C . THR A 1 82 ? -10.092 9.554 8.001 1.00 91.56 82 THR A C 1
ATOM 623 O O . THR A 1 82 ? -9.782 9.835 9.161 1.00 91.56 82 THR A O 1
ATOM 626 N N . GLY A 1 83 ? -9.540 10.169 6.958 1.00 92.19 83 GLY A N 1
ATOM 627 C CA . GLY A 1 83 ? -8.516 11.210 7.040 1.00 92.19 83 GLY A CA 1
ATOM 628 C C . GLY A 1 83 ? -7.095 10.722 7.356 1.00 92.19 83 GLY A C 1
ATOM 629 O O . GLY A 1 83 ? -6.146 11.451 7.066 1.00 92.19 83 GLY A O 1
ATOM 630 N N . GLN A 1 84 ? -6.908 9.511 7.894 1.00 94.94 84 GLN A N 1
ATOM 631 C CA . GLN A 1 84 ? -5.585 8.984 8.267 1.00 94.94 84 GLN A CA 1
ATOM 632 C C . GLN A 1 84 ? -4.804 8.430 7.068 1.00 94.94 84 GLN A C 1
ATOM 634 O O . GLN A 1 84 ? -3.604 8.196 7.193 1.00 94.94 84 GLN A O 1
ATOM 639 N N . LEU A 1 85 ? -5.461 8.199 5.924 1.00 97.00 85 LEU A N 1
ATOM 640 C CA . LEU A 1 85 ? -4.863 7.496 4.785 1.00 97.00 85 LEU A CA 1
ATOM 641 C C . LEU A 1 85 ? -4.488 8.400 3.602 1.00 97.00 85 LEU A C 1
ATOM 643 O O . LEU A 1 85 ? -4.049 7.922 2.555 1.00 97.00 85 LEU A O 1
ATOM 647 N N . THR A 1 86 ? -4.658 9.713 3.755 1.00 97.25 86 THR A N 1
ATOM 648 C CA . THR A 1 86 ? -4.453 10.702 2.686 1.00 97.25 86 THR A CA 1
ATOM 649 C C . THR A 1 86 ? -3.035 10.660 2.109 1.00 97.25 86 THR A C 1
ATOM 651 O O . THR A 1 86 ? -2.866 10.708 0.889 1.00 97.25 86 THR A O 1
ATOM 654 N N . ASP A 1 87 ? -2.021 10.510 2.963 1.00 97.75 87 ASP A N 1
ATOM 655 C CA . ASP A 1 87 ? -0.623 10.462 2.527 1.00 97.75 87 ASP A CA 1
ATOM 656 C C . ASP A 1 87 ? -0.303 9.176 1.750 1.00 97.75 87 ASP A C 1
ATOM 658 O O . ASP A 1 87 ? 0.371 9.241 0.719 1.00 97.75 87 ASP A O 1
ATOM 662 N N . PHE A 1 88 ? -0.858 8.029 2.162 1.00 98.50 88 PHE A N 1
ATOM 663 C CA . PHE A 1 88 ? -0.714 6.765 1.429 1.00 98.50 88 PHE A CA 1
ATOM 664 C C . PHE A 1 88 ? -1.374 6.848 0.050 1.00 98.50 88 PHE A C 1
ATOM 666 O O . PHE A 1 88 ? -0.743 6.528 -0.958 1.00 98.50 88 PHE A O 1
ATOM 673 N N . ALA A 1 89 ? -2.596 7.391 -0.023 1.00 98.19 89 ALA A N 1
ATOM 674 C CA . ALA A 1 89 ? -3.292 7.612 -1.292 1.00 98.19 89 ALA A CA 1
ATOM 675 C C . ALA A 1 89 ? -2.491 8.519 -2.240 1.00 98.19 89 ALA A C 1
ATOM 677 O O . ALA A 1 89 ? -2.495 8.324 -3.461 1.00 98.19 89 ALA A O 1
ATOM 678 N N . LYS A 1 90 ? -1.798 9.523 -1.690 1.00 98.62 90 LYS A N 1
ATOM 679 C CA . LYS A 1 90 ? -0.929 10.408 -2.464 1.00 98.62 90 LYS A CA 1
ATOM 680 C C . LYS A 1 90 ? 0.309 9.674 -2.977 1.00 98.62 90 LYS A C 1
ATOM 682 O O . LYS A 1 90 ? 0.624 9.815 -4.156 1.00 98.62 90 LYS A O 1
ATOM 687 N N . ILE A 1 91 ? 0.979 8.878 -2.140 1.00 98.62 91 ILE A N 1
ATOM 688 C CA . ILE A 1 91 ? 2.156 8.095 -2.552 1.00 98.62 91 ILE A CA 1
ATOM 689 C C . ILE A 1 91 ? 1.796 7.114 -3.667 1.00 98.62 91 ILE A C 1
ATOM 691 O O . ILE A 1 91 ? 2.479 7.098 -4.690 1.00 98.62 91 ILE A O 1
ATOM 695 N N . GLU A 1 92 ? 0.706 6.360 -3.529 1.00 98.75 92 GLU A N 1
ATOM 696 C CA . GLU A 1 92 ? 0.277 5.425 -4.573 1.00 98.75 92 GLU A CA 1
ATOM 697 C C . GLU A 1 92 ? -0.148 6.139 -5.865 1.00 98.75 92 GLU A C 1
ATOM 699 O O . GLU A 1 92 ? 0.172 5.679 -6.961 1.00 98.75 92 GLU A O 1
ATOM 704 N N . SER A 1 93 ? -0.799 7.304 -5.768 1.00 98.75 93 SER A N 1
ATOM 705 C CA . SER A 1 93 ? -1.130 8.119 -6.949 1.00 98.75 93 SER A CA 1
ATOM 706 C C . SER A 1 93 ? 0.136 8.621 -7.657 1.00 98.75 93 SER A C 1
ATOM 708 O O . SER A 1 93 ? 0.229 8.572 -8.886 1.00 98.75 93 SER A O 1
ATOM 710 N N . ASP A 1 94 ? 1.138 9.060 -6.891 1.00 98.75 94 ASP A N 1
ATOM 711 C CA . ASP A 1 94 ? 2.438 9.478 -7.417 1.00 98.75 94 ASP A CA 1
ATOM 712 C C . ASP A 1 94 ? 3.158 8.285 -8.083 1.00 98.75 94 ASP A C 1
ATOM 714 O O . ASP A 1 94 ? 3.669 8.419 -9.199 1.00 98.75 94 ASP A O 1
ATOM 718 N N . MET A 1 95 ? 3.132 7.093 -7.473 1.00 98.75 95 MET A N 1
ATOM 719 C CA . MET A 1 95 ? 3.666 5.855 -8.061 1.00 98.75 95 MET A CA 1
ATOM 720 C C . MET A 1 95 ? 2.955 5.480 -9.363 1.00 98.75 95 MET A C 1
ATOM 722 O O . MET A 1 95 ? 3.621 5.156 -10.347 1.00 98.75 95 MET A O 1
ATOM 726 N N . LEU A 1 96 ? 1.625 5.574 -9.415 1.00 98.62 96 LEU A N 1
ATOM 727 C CA . LEU A 1 96 ? 0.844 5.295 -10.621 1.00 98.62 96 LEU A CA 1
ATOM 728 C C . LEU A 1 96 ? 1.250 6.222 -11.771 1.00 98.62 96 LEU A C 1
ATOM 730 O O . LEU A 1 96 ? 1.438 5.763 -12.901 1.00 98.62 96 LEU A O 1
ATOM 734 N N . ASN A 1 97 ? 1.478 7.505 -11.483 1.00 98.69 97 ASN A N 1
ATOM 735 C CA . ASN A 1 97 ? 2.000 8.458 -12.462 1.00 98.69 97 ASN A CA 1
ATOM 736 C C . ASN A 1 97 ? 3.401 8.065 -12.959 1.00 98.69 97 ASN A C 1
ATOM 738 O O . ASN A 1 97 ? 3.675 8.155 -14.157 1.00 98.69 97 ASN A O 1
ATOM 742 N N . LYS A 1 98 ? 4.279 7.565 -12.079 1.00 98.62 98 LYS A N 1
ATOM 743 C CA . LYS A 1 98 ? 5.604 7.055 -12.475 1.00 98.62 98 LYS A CA 1
ATOM 744 C C . LYS A 1 98 ? 5.513 5.817 -13.363 1.00 98.62 98 LYS A C 1
ATOM 746 O O . LYS A 1 98 ? 6.182 5.773 -14.394 1.00 98.62 98 LYS A O 1
ATOM 751 N N . ILE A 1 99 ? 4.644 4.862 -13.030 1.00 98.12 99 ILE A N 1
ATOM 752 C CA . ILE A 1 99 ? 4.385 3.677 -13.861 1.00 98.12 99 ILE A CA 1
ATOM 753 C C . ILE A 1 99 ? 3.815 4.079 -15.231 1.00 98.12 99 ILE A C 1
ATOM 755 O O . ILE A 1 99 ? 4.246 3.548 -16.255 1.00 98.12 99 ILE A O 1
ATOM 759 N N . ASN A 1 100 ? 2.902 5.055 -15.285 1.00 97.62 100 ASN A N 1
ATOM 760 C CA . ASN A 1 100 ? 2.372 5.592 -16.544 1.00 97.62 100 ASN A CA 1
ATOM 761 C C . ASN A 1 100 ? 3.472 6.190 -17.435 1.00 97.62 100 ASN A C 1
ATOM 763 O O . ASN A 1 100 ? 3.458 5.971 -18.646 1.00 97.62 100 ASN A O 1
ATOM 767 N N . SER A 1 101 ? 4.452 6.863 -16.833 1.00 97.62 101 SER A N 1
ATOM 768 C CA . SER A 1 101 ? 5.623 7.420 -17.520 1.00 97.62 101 SER A CA 1
ATOM 769 C C . SER A 1 101 ? 6.760 6.413 -17.743 1.00 97.62 101 SER A C 1
ATOM 771 O O . SER A 1 101 ? 7.831 6.806 -18.199 1.00 97.62 101 SER A O 1
ATOM 773 N N . LYS A 1 102 ? 6.554 5.123 -17.430 1.00 97.56 102 LYS A N 1
ATOM 774 C CA . LYS A 1 102 ? 7.568 4.049 -17.496 1.00 97.56 102 LYS A CA 1
ATOM 775 C C . LYS A 1 102 ? 8.816 4.304 -16.632 1.00 97.56 102 LYS A C 1
ATOM 777 O O . LYS A 1 102 ? 9.870 3.714 -16.864 1.00 97.56 102 LYS A O 1
ATOM 782 N N . ASP A 1 103 ? 8.698 5.144 -15.608 1.00 98.06 103 ASP A N 1
ATOM 783 C CA . ASP A 1 103 ? 9.758 5.445 -14.643 1.00 98.06 103 ASP A CA 1
ATOM 784 C C . ASP A 1 103 ? 9.694 4.464 -13.460 1.00 98.06 103 ASP A C 1
ATOM 786 O O . ASP A 1 103 ? 9.286 4.796 -12.343 1.00 98.06 103 ASP A O 1
ATOM 790 N N . PHE A 1 104 ? 10.082 3.213 -13.719 1.00 96.88 104 PHE A N 1
ATOM 791 C CA . PHE A 1 104 ? 10.051 2.145 -12.713 1.00 96.88 104 PHE A CA 1
ATOM 792 C C . PHE A 1 104 ? 11.038 2.375 -11.563 1.00 96.88 104 PHE A C 1
ATOM 794 O O . PHE A 1 104 ? 10.784 1.941 -10.444 1.00 96.88 104 PHE A O 1
ATOM 801 N N . SER A 1 105 ? 12.146 3.079 -11.811 1.00 97.94 105 SER A N 1
ATOM 802 C CA . SER A 1 105 ? 13.132 3.396 -10.771 1.00 97.94 105 SER A CA 1
ATOM 803 C C . SER A 1 105 ? 12.534 4.322 -9.711 1.00 97.94 105 SER A C 1
ATOM 805 O O . SER A 1 105 ? 12.607 4.031 -8.515 1.00 97.94 105 SER A O 1
ATOM 807 N N . SER A 1 106 ? 11.860 5.398 -10.131 1.00 98.31 106 SER A N 1
ATOM 808 C CA . SER A 1 106 ? 11.155 6.273 -9.189 1.00 98.31 106 SER A CA 1
ATOM 809 C C . SER A 1 106 ? 9.946 5.592 -8.552 1.00 98.31 106 SER A C 1
ATOM 811 O O . SER A 1 106 ? 9.675 5.841 -7.380 1.00 98.31 106 SER A O 1
ATOM 813 N N . ALA A 1 107 ? 9.238 4.720 -9.280 1.00 98.50 107 ALA A N 1
ATOM 814 C CA . ALA A 1 107 ? 8.129 3.953 -8.711 1.00 98.50 107 ALA A CA 1
ATOM 815 C C . ALA A 1 107 ? 8.599 3.024 -7.577 1.00 98.50 107 ALA A C 1
ATOM 817 O O . ALA A 1 107 ? 7.956 2.984 -6.532 1.00 98.50 107 ALA A O 1
ATOM 818 N N . LYS A 1 108 ? 9.753 2.357 -7.731 1.00 98.50 108 LYS A N 1
ATOM 819 C CA . LYS A 1 108 ? 10.363 1.529 -6.674 1.00 98.50 108 LYS A CA 1
ATOM 820 C C . LYS A 1 108 ? 10.723 2.344 -5.432 1.00 98.50 108 LYS A C 1
ATOM 822 O O . LYS A 1 108 ? 10.366 1.947 -4.334 1.00 98.50 108 LYS A O 1
ATOM 827 N N . LYS A 1 109 ? 11.299 3.539 -5.600 1.00 98.75 109 LYS A N 1
ATOM 828 C CA . LYS A 1 109 ? 11.529 4.463 -4.470 1.00 98.75 109 LYS A CA 1
ATOM 829 C C . LYS A 1 109 ? 10.225 4.884 -3.784 1.00 98.75 109 LYS A C 1
ATOM 831 O O . LYS A 1 109 ? 10.195 5.076 -2.573 1.00 98.75 109 LYS A O 1
ATOM 836 N N . GLY A 1 110 ? 9.153 5.048 -4.560 1.00 98.69 110 GLY A N 1
ATOM 837 C CA . GLY A 1 110 ? 7.809 5.281 -4.034 1.00 98.69 110 GLY A CA 1
ATOM 838 C C . GLY A 1 110 ? 7.304 4.103 -3.201 1.00 98.69 110 GLY A C 1
ATOM 839 O O . GLY A 1 110 ? 6.801 4.332 -2.108 1.00 98.69 110 GLY A O 1
ATOM 840 N N . ALA A 1 111 ? 7.514 2.870 -3.671 1.00 98.62 111 ALA A N 1
ATOM 841 C CA . ALA A 1 111 ? 7.184 1.647 -2.937 1.00 98.62 111 ALA A CA 1
ATOM 842 C C . ALA A 1 111 ? 7.965 1.550 -1.612 1.00 98.62 111 ALA A C 1
ATOM 844 O O . ALA A 1 111 ? 7.373 1.273 -0.577 1.00 98.62 111 ALA A O 1
ATOM 845 N N . ASP A 1 112 ? 9.261 1.879 -1.617 1.00 97.94 112 ASP A N 1
ATOM 846 C CA . ASP A 1 112 ? 10.095 1.932 -0.403 1.00 97.94 112 ASP A CA 1
ATOM 847 C C . ASP A 1 112 ? 9.602 2.962 0.607 1.00 97.94 112 ASP A C 1
ATOM 849 O O . ASP A 1 112 ? 9.556 2.706 1.810 1.00 97.94 112 ASP A O 1
ATOM 853 N N . LYS A 1 113 ? 9.170 4.123 0.118 1.00 98.62 113 LYS A N 1
ATOM 854 C CA . LYS A 1 113 ? 8.553 5.135 0.970 1.00 98.62 113 LYS A CA 1
ATOM 855 C C . LYS A 1 113 ? 7.199 4.673 1.517 1.00 98.62 113 LYS A C 1
ATOM 857 O O . LYS A 1 113 ? 6.914 4.948 2.681 1.00 98.62 113 LYS A O 1
ATOM 862 N N . LEU A 1 114 ? 6.376 4.033 0.683 1.00 98.75 114 LEU A N 1
ATOM 863 C CA . LEU A 1 114 ? 5.054 3.529 1.054 1.00 98.75 114 LEU A CA 1
ATOM 864 C C . LEU A 1 114 ? 5.167 2.520 2.197 1.00 98.75 114 LEU A C 1
ATOM 866 O O . LEU A 1 114 ? 4.568 2.746 3.242 1.00 98.75 114 LEU A O 1
ATOM 870 N N . GLU A 1 115 ? 5.983 1.479 2.014 1.00 98.62 115 GLU A N 1
ATOM 871 C CA . GLU A 1 115 ? 6.247 0.441 3.019 1.00 98.62 115 GLU A CA 1
ATOM 872 C C . GLU A 1 115 ? 6.730 1.062 4.330 1.00 98.62 115 GLU A C 1
ATOM 874 O O . GLU A 1 115 ? 6.111 0.884 5.374 1.00 98.62 115 GLU A O 1
ATOM 879 N N . HIS A 1 116 ? 7.762 1.909 4.268 1.00 98.56 116 HIS A N 1
ATOM 880 C CA . HIS A 1 116 ? 8.318 2.520 5.470 1.00 98.56 116 HIS A CA 1
ATOM 881 C C . HIS A 1 116 ? 7.286 3.339 6.267 1.00 98.56 116 HIS A C 1
ATOM 883 O O . HIS A 1 116 ? 7.242 3.273 7.500 1.00 98.56 116 HIS A O 1
ATOM 889 N N . GLN A 1 117 ? 6.458 4.136 5.583 1.00 98.00 117 GLN A N 1
ATOM 890 C CA . GLN A 1 117 ? 5.416 4.919 6.251 1.00 98.00 117 GLN A CA 1
ATOM 891 C C . GLN A 1 117 ? 4.280 4.045 6.785 1.00 98.00 117 GLN A C 1
ATOM 893 O O . GLN A 1 117 ? 3.725 4.364 7.843 1.00 98.00 117 GLN A O 1
ATOM 898 N N . TRP A 1 118 ? 3.928 2.980 6.060 1.00 98.06 118 TRP A N 1
ATOM 899 C CA . TRP A 1 118 ? 2.889 2.038 6.456 1.00 98.06 118 TRP A CA 1
ATOM 900 C C . TRP A 1 118 ? 3.291 1.307 7.737 1.00 98.06 118 TRP A C 1
ATOM 902 O O . TRP A 1 118 ? 2.579 1.416 8.736 1.00 98.06 118 TRP A O 1
ATOM 912 N N . ASP A 1 119 ? 4.492 0.727 7.762 1.00 97.94 119 ASP A N 1
ATOM 913 C CA . ASP A 1 119 ? 5.059 0.023 8.919 1.00 97.94 119 ASP A CA 1
ATOM 914 C C . ASP A 1 119 ? 5.155 0.937 10.144 1.00 97.94 119 ASP A C 1
ATOM 916 O O . ASP A 1 119 ? 4.733 0.594 11.250 1.00 97.94 119 ASP A O 1
ATOM 920 N N . THR A 1 120 ? 5.641 2.167 9.948 1.00 97.94 120 THR A N 1
ATOM 921 C CA . THR A 1 120 ? 5.739 3.159 11.032 1.00 97.94 120 THR A CA 1
ATOM 922 C C . THR A 1 120 ? 4.362 3.511 11.611 1.00 97.94 120 THR A C 1
ATOM 924 O O . THR A 1 120 ? 4.239 3.859 12.788 1.00 97.94 120 THR A O 1
ATOM 927 N N . SER A 1 121 ? 3.310 3.417 10.797 1.00 96.44 121 SER A N 1
ATOM 928 C CA . SER A 1 121 ? 1.937 3.739 11.190 1.00 96.44 121 SER A CA 1
ATOM 929 C C . SER A 1 121 ? 1.138 2.518 11.662 1.00 96.44 121 SER A C 1
ATOM 931 O O . SER A 1 121 ? 0.060 2.704 12.235 1.00 96.44 121 SER A O 1
ATOM 933 N N . GLU A 1 122 ? 1.654 1.296 11.485 1.00 93.00 122 GLU A N 1
ATOM 934 C CA . GLU A 1 122 ? 0.949 0.022 11.687 1.00 93.00 122 GLU A CA 1
ATOM 935 C C . GLU A 1 122 ? 0.236 -0.029 13.039 1.00 93.00 122 GLU A C 1
ATOM 937 O O . GLU A 1 122 ? -0.986 -0.178 13.114 1.00 93.00 122 GLU A O 1
ATOM 942 N N . ALA A 1 123 ? 0.986 0.161 14.128 1.00 95.25 123 ALA A N 1
ATOM 943 C CA . ALA A 1 123 ? 0.451 0.040 15.480 1.00 95.25 123 ALA A CA 1
ATOM 944 C C . ALA A 1 123 ? -0.706 1.020 15.741 1.00 95.25 123 ALA A C 1
ATOM 946 O O . ALA A 1 123 ? -1.670 0.678 16.432 1.00 95.25 123 ALA A O 1
ATOM 947 N N . LYS A 1 124 ? -0.629 2.232 15.175 1.00 95.44 124 LYS 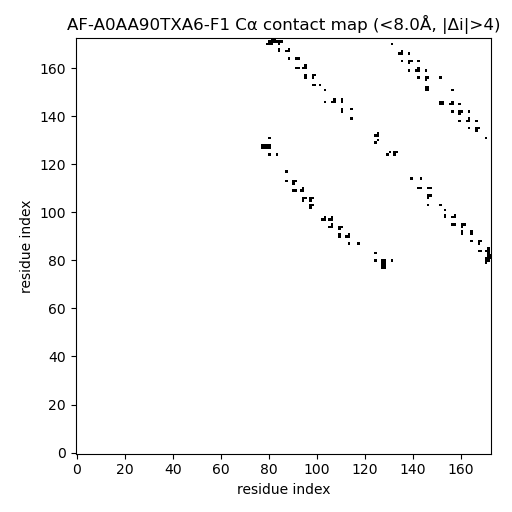A N 1
ATOM 948 C CA . LYS A 1 124 ? -1.672 3.254 15.303 1.00 95.44 124 LYS A CA 1
ATOM 949 C C . LYS A 1 124 ? -2.892 2.891 14.456 1.00 95.44 124 LYS A C 1
ATOM 951 O O . LYS A 1 124 ? -4.001 2.879 14.986 1.00 95.44 124 LYS A O 1
ATOM 956 N N . LEU A 1 125 ? -2.699 2.596 13.171 1.00 95.12 125 LEU A N 1
ATOM 957 C CA . LEU A 1 125 ? -3.790 2.325 12.229 1.00 95.12 125 LEU A CA 1
ATOM 958 C C . LEU A 1 125 ? -4.541 1.043 12.604 1.00 95.12 125 LEU A C 1
ATOM 960 O O . LEU A 1 125 ? -5.767 1.056 12.699 1.00 95.12 125 LEU A O 1
ATOM 964 N N . ARG A 1 126 ? -3.820 -0.029 12.946 1.00 93.94 126 ARG A N 1
ATOM 965 C CA . ARG A 1 126 ? -4.417 -1.302 13.372 1.00 93.94 126 ARG A CA 1
ATOM 966 C C . ARG A 1 126 ? -5.203 -1.181 14.679 1.00 93.94 126 ARG A C 1
ATOM 968 O O . ARG A 1 126 ? -6.181 -1.898 14.875 1.00 93.94 126 ARG A O 1
ATOM 975 N N . LYS A 1 127 ? -4.796 -0.280 15.582 1.00 93.75 127 LYS A N 1
ATOM 976 C CA . LYS A 1 127 ? -5.540 0.007 16.820 1.00 93.75 127 LYS A CA 1
ATOM 977 C C . LYS A 1 127 ? -6.835 0.780 16.554 1.00 93.75 127 LYS A C 1
ATOM 979 O O . LYS A 1 127 ? -7.795 0.595 17.296 1.00 93.75 127 LYS A O 1
ATOM 984 N N . ILE A 1 128 ? -6.840 1.654 15.547 1.00 91.31 128 ILE A N 1
ATOM 985 C CA . ILE A 1 128 ? -8.017 2.428 15.132 1.00 91.31 128 ILE A CA 1
ATOM 986 C C . ILE A 1 128 ? -9.049 1.492 14.499 1.00 91.31 128 ILE A C 1
ATOM 988 O O . ILE A 1 128 ? -10.163 1.379 15.003 1.00 91.31 128 ILE A O 1
ATOM 992 N N . ASP A 1 129 ? -8.646 0.772 13.452 1.00 92.31 129 ASP A N 1
ATOM 993 C CA . ASP A 1 129 ? -9.503 -0.174 12.747 1.00 92.31 129 ASP A CA 1
ATOM 994 C C . ASP A 1 129 ? -8.674 -1.322 12.169 1.00 92.31 129 ASP A C 1
ATOM 996 O O . ASP A 1 129 ? -8.187 -1.270 11.041 1.00 92.31 129 ASP A O 1
ATOM 1000 N N . GLY A 1 130 ? -8.523 -2.389 12.952 1.00 92.12 130 GLY A N 1
ATOM 1001 C CA . GLY A 1 130 ? -7.742 -3.553 12.544 1.00 92.12 130 GLY A CA 1
ATOM 1002 C C . GLY A 1 130 ? -8.318 -4.301 11.341 1.00 92.12 130 GLY A C 1
ATOM 1003 O O . GLY A 1 130 ? -7.555 -4.906 10.598 1.00 92.12 130 GLY A O 1
ATOM 1004 N N . THR A 1 131 ? -9.638 -4.255 11.122 1.00 90.38 131 THR A N 1
ATOM 1005 C CA . THR A 1 131 ? -10.262 -4.994 10.009 1.00 90.38 131 THR A CA 1
ATOM 1006 C C . THR A 1 131 ? -9.981 -4.288 8.690 1.00 90.38 131 THR A C 1
ATOM 1008 O O . THR A 1 131 ? -9.480 -4.911 7.755 1.00 90.38 131 THR A O 1
ATOM 1011 N N . THR A 1 132 ? -10.243 -2.981 8.637 1.00 92.06 132 THR A N 1
ATOM 1012 C CA . THR A 1 132 ? -9.948 -2.171 7.450 1.00 92.06 132 THR A CA 1
ATOM 1013 C C . THR A 1 132 ? -8.443 -2.070 7.219 1.00 92.06 132 THR A C 1
ATOM 1015 O O . THR A 1 132 ? -7.998 -2.147 6.076 1.00 92.06 132 THR A O 1
ATOM 1018 N N . TRP A 1 133 ? -7.642 -1.986 8.290 1.00 95.56 133 TRP A N 1
ATOM 1019 C CA . TRP A 1 133 ? -6.184 -2.038 8.192 1.00 95.56 133 TRP A CA 1
ATOM 1020 C C . TRP A 1 133 ? -5.709 -3.320 7.496 1.00 95.56 133 TRP A C 1
ATOM 1022 O O . TRP A 1 133 ? -5.002 -3.207 6.506 1.00 95.56 133 TRP A O 1
ATOM 1032 N N . THR A 1 134 ? -6.151 -4.514 7.922 1.00 94.31 134 THR A N 1
ATOM 1033 C CA . THR A 1 134 ? -5.749 -5.786 7.282 1.00 94.31 134 THR A CA 1
ATOM 1034 C C . THR A 1 134 ? -6.164 -5.862 5.812 1.00 94.31 134 THR A C 1
ATOM 1036 O O . THR A 1 134 ? -5.456 -6.450 4.999 1.00 94.31 134 THR A O 1
ATOM 1039 N N . GLN A 1 135 ? -7.304 -5.271 5.449 1.00 94.50 135 GLN A N 1
ATOM 1040 C CA . GLN A 1 135 ? -7.726 -5.221 4.052 1.00 94.50 135 GLN A CA 1
ATOM 1041 C C . GLN A 1 135 ? -6.787 -4.352 3.202 1.00 94.50 135 GLN A C 1
ATOM 1043 O O . GLN A 1 135 ? -6.426 -4.764 2.103 1.00 94.50 135 GLN A O 1
ATOM 1048 N N . ILE A 1 136 ? -6.405 -3.170 3.696 1.00 96.31 136 ILE A N 1
ATOM 1049 C CA . ILE A 1 136 ? -5.479 -2.262 2.998 1.00 96.31 136 ILE A CA 1
ATOM 1050 C C . ILE A 1 136 ? -4.062 -2.850 2.960 1.00 96.31 136 ILE A C 1
ATOM 1052 O O . ILE A 1 136 ? -3.394 -2.776 1.936 1.00 96.31 136 ILE A O 1
ATOM 1056 N N . ASP A 1 137 ? -3.618 -3.461 4.056 1.00 97.88 137 ASP A N 1
ATOM 1057 C CA . ASP A 1 137 ? -2.310 -4.112 4.178 1.00 97.88 137 ASP A CA 1
ATOM 1058 C C . ASP A 1 137 ? -2.089 -5.126 3.045 1.00 97.88 137 ASP A C 1
ATOM 1060 O O . ASP A 1 137 ? -1.127 -5.029 2.286 1.00 97.88 137 ASP A O 1
ATOM 1064 N N . GLY A 1 138 ? -3.077 -5.996 2.813 1.00 95.94 138 GLY A N 1
ATOM 1065 C CA . GLY A 1 138 ? -3.021 -6.960 1.717 1.00 95.94 138 GLY A CA 1
ATOM 1066 C C . GLY A 1 138 ? -2.981 -6.330 0.317 1.00 95.94 138 GLY A C 1
ATOM 1067 O O . GLY A 1 138 ? -2.388 -6.914 -0.589 1.00 95.94 138 GLY A O 1
ATOM 1068 N N . THR A 1 139 ? -3.581 -5.152 0.095 1.00 97.69 139 THR A N 1
ATOM 1069 C CA . THR A 1 139 ? -3.468 -4.473 -1.211 1.00 97.69 139 THR A CA 1
ATOM 1070 C C . THR A 1 139 ? -2.113 -3.796 -1.383 1.00 97.69 139 THR A C 1
ATOM 1072 O O . THR A 1 139 ? -1.555 -3.836 -2.482 1.00 97.69 139 THR A O 1
ATOM 1075 N N . ILE A 1 140 ? -1.553 -3.238 -0.306 1.00 98.19 140 ILE A N 1
ATOM 1076 C CA . ILE A 1 140 ? -0.200 -2.674 -0.295 1.00 98.19 140 ILE A CA 1
ATOM 1077 C C . ILE A 1 140 ? 0.828 -3.773 -0.577 1.00 98.19 140 ILE A C 1
ATOM 1079 O O . ILE A 1 140 ? 1.681 -3.571 -1.439 1.00 98.19 140 ILE A O 1
ATOM 1083 N N . ASP A 1 141 ? 0.705 -4.960 0.022 1.00 98.06 141 ASP A N 1
ATOM 1084 C CA . ASP A 1 141 ? 1.582 -6.105 -0.270 1.00 98.06 141 ASP A CA 1
ATOM 1085 C C . ASP A 1 141 ? 1.627 -6.438 -1.769 1.00 98.06 141 ASP A C 1
ATOM 1087 O O . ASP A 1 141 ? 2.700 -6.629 -2.353 1.00 98.06 141 ASP A O 1
ATOM 1091 N N . VAL A 1 142 ? 0.463 -6.452 -2.428 1.00 97.19 142 VAL A N 1
ATOM 1092 C CA . VAL A 1 142 ? 0.361 -6.696 -3.876 1.00 97.19 142 VAL A CA 1
ATOM 1093 C C . VAL A 1 142 ? 1.027 -5.568 -4.674 1.00 97.19 142 VAL A C 1
ATOM 1095 O O . VAL A 1 142 ? 1.746 -5.846 -5.639 1.00 97.19 142 VAL A O 1
ATOM 1098 N N . VAL A 1 143 ? 0.853 -4.305 -4.267 1.00 98.38 143 VAL A N 1
ATOM 1099 C CA . VAL A 1 143 ? 1.537 -3.150 -4.878 1.00 98.38 143 VAL A CA 1
ATOM 1100 C C . VAL A 1 143 ? 3.055 -3.278 -4.749 1.00 98.38 143 VAL A C 1
ATOM 1102 O O . VAL A 1 143 ? 3.766 -3.137 -5.751 1.00 98.38 143 VAL A O 1
ATOM 1105 N N . LEU A 1 144 ? 3.560 -3.564 -3.546 1.00 98.38 144 LEU A N 1
ATOM 1106 C CA . LEU A 1 144 ? 4.991 -3.701 -3.280 1.00 98.38 144 LEU A CA 1
ATOM 1107 C C . LEU A 1 144 ? 5.584 -4.845 -4.108 1.00 98.38 144 LEU A C 1
ATOM 1109 O O . LEU A 1 144 ? 6.601 -4.642 -4.776 1.00 98.38 144 LEU A O 1
ATOM 1113 N N . ALA A 1 145 ? 4.922 -6.005 -4.144 1.00 96.44 145 ALA A N 1
ATOM 1114 C CA . ALA A 1 145 ? 5.352 -7.155 -4.935 1.00 96.44 145 ALA A CA 1
ATOM 1115 C C . ALA A 1 145 ? 5.396 -6.847 -6.443 1.00 96.44 145 ALA A C 1
ATOM 1117 O O . ALA A 1 145 ? 6.387 -7.154 -7.115 1.00 96.44 145 ALA A O 1
ATOM 1118 N N . ALA A 1 146 ? 4.355 -6.204 -6.983 1.00 97.12 146 ALA A N 1
ATOM 1119 C CA . ALA A 1 146 ? 4.276 -5.876 -8.404 1.00 97.12 146 ALA A CA 1
ATOM 1120 C C . ALA A 1 146 ? 5.348 -4.853 -8.818 1.00 97.12 146 ALA A C 1
ATOM 1122 O O . ALA A 1 146 ? 6.097 -5.082 -9.772 1.00 97.12 146 ALA A O 1
ATOM 1123 N N . VAL A 1 147 ? 5.457 -3.741 -8.083 1.00 97.81 147 VAL A N 1
ATOM 1124 C CA . VAL A 1 147 ? 6.340 -2.619 -8.441 1.00 97.81 147 VAL A CA 1
ATOM 1125 C C . VAL A 1 147 ? 7.813 -2.960 -8.216 1.00 97.81 147 VAL A C 1
ATOM 1127 O O . VAL A 1 147 ? 8.671 -2.550 -9.006 1.00 97.81 147 VAL A O 1
ATOM 1130 N N . ARG A 1 148 ? 8.135 -3.724 -7.165 1.00 98.00 148 ARG A N 1
ATOM 1131 C CA . ARG A 1 148 ? 9.522 -4.092 -6.837 1.00 98.00 148 ARG A CA 1
ATOM 1132 C C . ARG A 1 148 ? 10.034 -5.319 -7.575 1.00 98.00 148 ARG A C 1
ATOM 1134 O O . ARG A 1 148 ? 11.233 -5.584 -7.484 1.00 98.00 148 ARG A O 1
ATOM 1141 N N . SER A 1 149 ? 9.189 -6.001 -8.352 1.00 96.81 149 SER A N 1
ATOM 1142 C CA . SER A 1 149 ? 9.606 -7.096 -9.231 1.00 96.81 149 SER A CA 1
ATOM 1143 C C . SER A 1 149 ? 10.908 -6.769 -9.978 1.00 96.81 149 SER A C 1
ATOM 1145 O O . SER A 1 149 ? 11.169 -5.624 -10.378 1.00 96.81 149 SER A O 1
ATOM 1147 N N . SER A 1 150 ? 11.754 -7.782 -10.173 1.00 94.81 150 SER A N 1
ATOM 1148 C CA . SER A 1 150 ? 12.972 -7.661 -10.983 1.00 94.81 150 SER A CA 1
ATOM 1149 C C . SER A 1 150 ? 12.648 -7.247 -12.421 1.00 94.81 150 SER A C 1
ATOM 1151 O O . SER A 1 150 ? 13.399 -6.489 -13.031 1.00 94.81 150 SER A O 1
ATOM 1153 N N . THR A 1 151 ? 11.492 -7.684 -12.920 1.00 93.75 151 THR A N 1
ATOM 1154 C CA . THR A 1 151 ? 10.938 -7.363 -14.237 1.00 93.75 151 THR A CA 1
ATOM 1155 C C . THR A 1 151 ? 9.495 -6.872 -14.056 1.00 93.75 151 THR A C 1
ATOM 1157 O O . THR A 1 151 ? 8.548 -7.647 -14.180 1.00 93.75 151 THR A O 1
ATOM 1160 N N . PRO A 1 152 ? 9.298 -5.601 -13.660 1.00 92.00 152 PRO A N 1
ATOM 1161 C CA . PRO A 1 152 ? 7.970 -5.085 -13.354 1.00 92.00 152 PRO A CA 1
ATOM 1162 C C . PRO A 1 152 ? 7.130 -4.966 -14.630 1.00 92.00 152 PRO A C 1
ATOM 1164 O O . PRO A 1 152 ? 7.513 -4.283 -15.581 1.00 92.00 152 PRO A O 1
ATOM 1167 N N . ASP A 1 153 ? 5.972 -5.626 -14.637 1.00 95.50 153 ASP A N 1
ATOM 1168 C CA . ASP A 1 153 ? 4.996 -5.514 -15.718 1.00 95.50 153 ASP A CA 1
ATOM 1169 C C . ASP A 1 153 ? 4.126 -4.268 -15.527 1.00 95.50 153 ASP A C 1
ATOM 1171 O O . ASP A 1 153 ? 3.554 -4.036 -14.458 1.00 95.50 153 ASP A O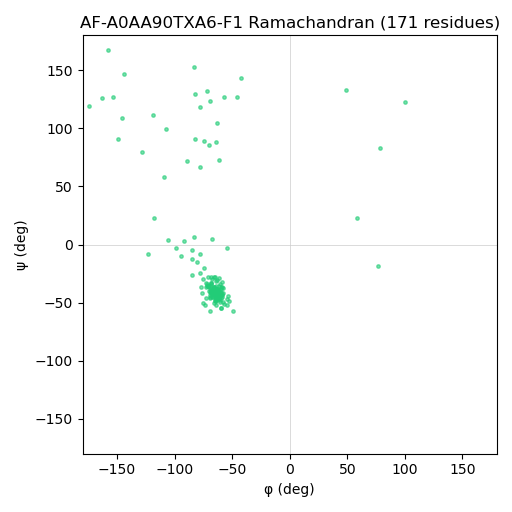 1
ATOM 1175 N N . ILE A 1 154 ? 4.006 -3.462 -16.581 1.00 96.38 154 ILE A N 1
ATOM 1176 C CA . ILE A 1 154 ? 3.302 -2.180 -16.519 1.00 96.38 154 ILE A CA 1
ATOM 1177 C C . ILE A 1 154 ? 1.807 -2.351 -16.235 1.00 96.38 154 ILE A C 1
ATOM 1179 O O . ILE A 1 154 ? 1.230 -1.545 -15.505 1.00 96.38 154 ILE A O 1
ATOM 1183 N N . THR A 1 155 ? 1.174 -3.379 -16.801 1.00 96.19 155 THR A N 1
ATOM 1184 C CA . THR A 1 155 ? -0.270 -3.604 -16.672 1.00 96.19 155 THR A CA 1
ATOM 1185 C C . THR A 1 155 ? -0.594 -4.088 -15.267 1.00 96.19 155 THR A C 1
ATOM 1187 O O . THR A 1 155 ? -1.481 -3.539 -14.614 1.00 96.19 155 THR A O 1
ATOM 1190 N N . HIS A 1 156 ? 0.185 -5.043 -14.767 1.00 96.44 156 HIS A N 1
ATOM 1191 C CA . HIS A 1 156 ? 0.060 -5.576 -13.422 1.00 96.44 156 HIS A CA 1
ATOM 1192 C C . HIS A 1 156 ? 0.306 -4.496 -12.361 1.00 96.44 156 HIS A C 1
ATOM 1194 O O . HIS A 1 156 ? -0.516 -4.340 -11.462 1.00 96.44 156 HIS A O 1
ATOM 1200 N N . CYS A 1 157 ? 1.359 -3.678 -12.508 1.00 96.69 157 CYS A N 1
ATOM 1201 C CA . CYS A 1 157 ? 1.619 -2.561 -11.593 1.00 96.69 157 CYS A CA 1
ATOM 1202 C C . CYS A 1 157 ? 0.446 -1.571 -11.548 1.00 96.69 157 CYS A C 1
ATOM 1204 O O . CYS A 1 157 ? 0.062 -1.116 -10.474 1.00 96.69 157 CYS A O 1
ATOM 1206 N N . LYS A 1 158 ? -0.138 -1.235 -12.708 1.00 98.12 158 LYS A N 1
ATOM 1207 C CA . LYS A 1 158 ? -1.298 -0.334 -12.774 1.00 98.12 158 LYS A CA 1
ATOM 1208 C C . LYS A 1 158 ? -2.536 -0.936 -12.122 1.00 98.12 158 LYS A C 1
ATOM 1210 O O . LYS A 1 158 ? -3.242 -0.203 -11.439 1.00 98.12 158 LYS A O 1
ATOM 1215 N N . SER A 1 159 ? -2.804 -2.225 -12.342 1.00 96.88 159 SER A N 1
ATOM 1216 C CA . SER A 1 159 ? -3.934 -2.909 -11.701 1.00 96.88 159 SER A CA 1
ATOM 1217 C C . SER A 1 159 ? -3.785 -2.857 -10.186 1.00 96.88 159 SER A C 1
ATOM 1219 O O . SER A 1 159 ? -4.638 -2.279 -9.524 1.00 96.88 159 SER A O 1
ATOM 1221 N N . ALA A 1 160 ? -2.645 -3.323 -9.664 1.00 97.81 160 ALA A N 1
ATOM 1222 C CA . ALA A 1 160 ? -2.367 -3.343 -8.230 1.00 97.81 160 ALA A CA 1
ATOM 1223 C C . ALA A 1 160 ? -2.525 -1.956 -7.583 1.00 97.81 160 ALA A C 1
ATOM 1225 O O . ALA A 1 160 ? -3.195 -1.818 -6.562 1.00 97.81 160 ALA A O 1
ATOM 1226 N N . LEU A 1 161 ? -1.960 -0.914 -8.206 1.00 98.38 161 LEU A N 1
ATOM 1227 C CA . LEU A 1 161 ? -2.063 0.460 -7.705 1.00 98.38 161 LEU A CA 1
ATOM 1228 C C . LEU A 1 161 ? -3.493 1.006 -7.748 1.00 98.38 161 LEU A C 1
ATOM 1230 O O . LEU A 1 161 ? -3.904 1.692 -6.820 1.00 98.38 161 LEU A O 1
ATOM 1234 N N . ASN A 1 162 ? -4.263 0.730 -8.802 1.00 98.25 162 ASN A N 1
ATOM 1235 C CA . ASN A 1 162 ? -5.655 1.179 -8.872 1.00 98.25 162 ASN A CA 1
ATOM 1236 C C . ASN A 1 162 ? -6.543 0.457 -7.853 1.00 98.25 162 ASN A C 1
ATOM 1238 O O . ASN A 1 162 ? -7.401 1.096 -7.240 1.00 98.25 162 ASN A O 1
ATOM 1242 N N . ASP A 1 163 ? -6.321 -0.842 -7.663 1.00 95.69 163 ASP A N 1
ATOM 1243 C CA . ASP A 1 163 ? -7.058 -1.657 -6.700 1.00 95.69 163 ASP A CA 1
ATOM 1244 C C . ASP A 1 163 ? -6.785 -1.166 -5.270 1.00 95.69 163 ASP A C 1
ATOM 1246 O O . ASP A 1 163 ? -7.729 -0.864 -4.534 1.00 95.69 163 ASP A O 1
ATOM 1250 N N . SER A 1 164 ? -5.510 -0.967 -4.910 1.00 97.88 164 SER A N 1
ATOM 1251 C CA . SER A 1 164 ? -5.118 -0.420 -3.603 1.00 97.88 164 SER A CA 1
ATOM 1252 C C . SER A 1 164 ? -5.657 1.001 -3.387 1.00 97.88 164 SER A C 1
ATOM 1254 O O . SER A 1 164 ? -6.338 1.262 -2.391 1.00 97.88 164 SER A O 1
ATOM 1256 N N . LEU A 1 165 ? -5.518 1.896 -4.376 1.00 97.38 165 LEU A N 1
ATOM 1257 C CA . LEU A 1 165 ? -6.062 3.259 -4.313 1.00 97.38 165 LEU A CA 1
ATOM 1258 C C . LEU A 1 165 ? -7.577 3.279 -4.108 1.00 97.38 165 LEU A C 1
ATOM 1260 O O . LEU A 1 165 ? -8.086 4.173 -3.427 1.00 97.38 165 LEU A O 1
ATOM 1264 N N . SER A 1 166 ? -8.306 2.343 -4.718 1.00 95.62 166 SER A N 1
ATOM 1265 C CA . SER A 1 166 ? -9.757 2.227 -4.564 1.00 95.62 166 SER A CA 1
ATOM 1266 C C . SER A 1 166 ? -10.129 1.892 -3.118 1.00 95.62 166 SER A C 1
ATOM 1268 O O . SER A 1 166 ? -10.963 2.580 -2.523 1.00 95.62 166 SER A O 1
ATOM 1270 N N . VAL A 1 167 ? -9.454 0.902 -2.523 1.00 93.44 167 VAL A N 1
ATOM 1271 C CA . VAL A 1 167 ? -9.666 0.493 -1.126 1.00 93.44 167 VAL A CA 1
ATOM 1272 C C . VAL A 1 167 ? -9.273 1.615 -0.165 1.00 93.44 167 VAL A C 1
ATOM 1274 O O . VAL A 1 167 ? -10.084 2.008 0.676 1.00 93.44 167 VAL A O 1
ATOM 1277 N N . ILE A 1 168 ? -8.086 2.206 -0.338 1.00 95.38 168 ILE A N 1
ATOM 1278 C CA . ILE A 1 168 ? -7.596 3.313 0.492 1.00 95.38 168 ILE A CA 1
ATOM 1279 C C . ILE A 1 168 ? -8.561 4.502 0.437 1.00 95.38 168 ILE A C 1
ATOM 1281 O O . ILE A 1 168 ? -8.971 5.019 1.475 1.00 95.38 168 ILE A O 1
ATOM 1285 N N . LYS A 1 169 ? -8.973 4.940 -0.760 1.00 93.44 169 LYS A N 1
ATOM 1286 C CA . LYS A 1 169 ? -9.913 6.064 -0.907 1.00 93.44 169 LYS A CA 1
ATOM 1287 C C . LYS A 1 169 ? -11.306 5.727 -0.393 1.00 93.44 169 LYS A C 1
ATOM 1289 O O . LYS A 1 169 ? -12.009 6.640 0.022 1.00 93.44 169 LYS A O 1
ATOM 1294 N N . GLY A 1 170 ? -11.728 4.467 -0.451 1.00 91.75 170 GLY A N 1
ATOM 1295 C CA . GLY A 1 170 ? -12.980 4.010 0.148 1.00 91.75 170 GLY A CA 1
ATOM 1296 C C . GLY A 1 170 ? -12.961 4.144 1.669 1.00 91.75 170 GLY A C 1
ATOM 1297 O O . GLY A 1 170 ? -13.891 4.705 2.237 1.00 91.75 170 GLY A O 1
ATOM 1298 N N . ALA A 1 171 ? -11.872 3.702 2.299 1.00 89.75 171 ALA A N 1
ATOM 1299 C CA . ALA A 1 171 ? -11.671 3.749 3.746 1.00 89.75 171 ALA A CA 1
ATOM 1300 C C . ALA A 1 171 ? -11.358 5.153 4.299 1.00 89.75 171 ALA A C 1
ATOM 1302 O O . ALA A 1 171 ? -11.513 5.390 5.494 1.00 89.75 171 ALA A O 1
ATOM 1303 N N . ASN A 1 172 ? -10.894 6.077 3.451 1.00 91.50 172 ASN A N 1
ATOM 1304 C CA . ASN A 1 172 ? -10.489 7.428 3.855 1.00 91.50 172 ASN A CA 1
ATOM 1305 C C . ASN A 1 172 ? -11.612 8.482 3.762 1.00 91.50 172 ASN A C 1
ATOM 1307 O O . ASN A 1 172 ? -11.328 9.666 3.952 1.00 91.50 172 ASN A O 1
ATOM 1311 N N . LYS A 1 173 ? -12.834 8.078 3.401 1.00 82.31 173 LYS A N 1
ATOM 1312 C CA . LYS A 1 173 ? -14.000 8.961 3.233 1.00 82.31 173 LYS A CA 1
ATOM 1313 C C . LYS A 1 173 ? -14.756 9.207 4.530 1.00 82.31 173 LYS A C 1
ATOM 1315 O O . LYS A 1 173 ? -14.648 8.369 5.453 1.00 82.31 173 LYS A O 1
#

pLDDT: mean 77.74, std 21.66, range [33.62, 98.75]

Mean predicted aligned error: 17.14 Å

Foldseek 3Di:
DPPPVVVVVVVVVVVVVVVVVVVVVVVPPDDDDDDDDDDDPPVVVVVVVVVVVVVVCCVVVVVVVVVVPPPPPDPDPQLFCAPVLVVLLVLLVVLLVCLVVVNLVVNLVSLVVNVVVLVVCVVVNCVRPVVLNVVLVVLSVQLNCQSVDPDHDSVSNNVSSVVSSVSSVVRRD

Organism: NCBI:txid2547811